Protein AF-A0A1I3F671-F1 (afdb_monomer)

Secondary structure (DSSP, 8-state):
--HHHHHHHHHHHHHHHHHHHHHHHHHHHHHHHHHHHHHHHTT----HHHHHHHH---HHHHHH-HHHHHHHHHHHHHHHHHHHHHHHHHHHHHHHHHHHHHHHHHHHHHHHHHHHHHHHHHHHHHHHHHHHT-

Structure (mmCIF, N/CA/C/O backbone):
data_AF-A0A1I3F671-F1
#
_entry.id   AF-A0A1I3F671-F1
#
loop_
_atom_site.group_PDB
_atom_site.id
_atom_site.type_symbol
_atom_site.label_atom_id
_atom_site.label_alt_id
_atom_site.label_comp_id
_atom_site.label_asym_id
_atom_site.label_entity_id
_atom_site.label_seq_id
_atom_site.pdbx_PDB_ins_code
_atom_site.Cartn_x
_atom_site.Cartn_y
_atom_site.Cartn_z
_atom_site.occupancy
_atom_site.B_iso_or_equiv
_atom_site.auth_seq_id
_atom_site.auth_comp_id
_atom_site.auth_asym_id
_atom_site.auth_atom_id
_atom_site.pdbx_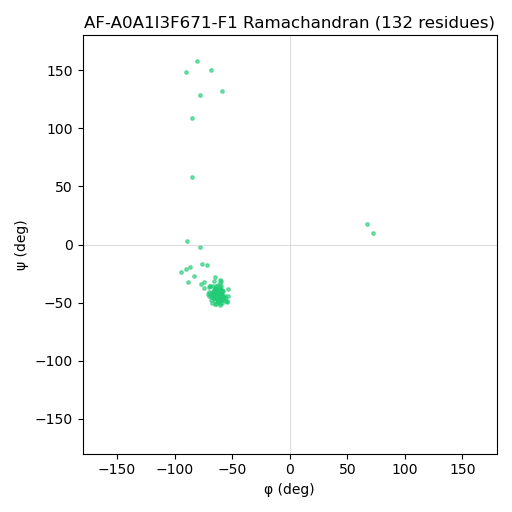PDB_model_num
ATOM 1 N N . MET A 1 1 ? -50.744 1.083 50.437 1.00 47.41 1 MET A N 1
ATOM 2 C CA . MET A 1 1 ? -50.099 1.978 49.446 1.00 47.41 1 MET A CA 1
ATOM 3 C C . MET A 1 1 ? -48.565 1.975 49.526 1.00 47.41 1 MET A C 1
ATOM 5 O O . MET A 1 1 ? -47.945 2.760 48.828 1.00 47.41 1 MET A O 1
ATOM 9 N N . GLU A 1 2 ? -47.919 1.079 50.285 1.00 47.66 2 GLU A N 1
ATOM 10 C CA . GLU A 1 2 ? -46.444 1.081 50.403 1.00 47.66 2 GLU A CA 1
ATOM 11 C C . GLU A 1 2 ? -45.717 0.217 49.358 1.00 47.66 2 GLU A C 1
ATOM 13 O O . GLU A 1 2 ? -44.561 0.468 49.029 1.00 47.66 2 GLU A O 1
ATOM 18 N N . SER A 1 3 ? -46.404 -0.750 48.748 1.00 52.53 3 SER A N 1
ATOM 19 C CA . SER A 1 3 ? -45.826 -1.676 47.764 1.00 52.53 3 SER A CA 1
ATOM 20 C C . SER A 1 3 ? -45.498 -1.041 46.402 1.00 52.53 3 SER A C 1
ATOM 22 O O . SER A 1 3 ? -44.690 -1.588 45.656 1.00 52.53 3 SER A O 1
ATOM 24 N N . SER A 1 4 ? -46.063 0.130 46.079 1.00 56.47 4 SER A N 1
ATOM 25 C CA . SER A 1 4 ? -45.826 0.821 44.799 1.00 56.47 4 SER A CA 1
ATOM 26 C C . SER A 1 4 ? -44.542 1.662 44.781 1.00 56.47 4 SER A C 1
ATOM 28 O O . SER A 1 4 ? -43.963 1.867 43.716 1.00 56.47 4 SER A O 1
ATOM 30 N N . LEU A 1 5 ? -44.082 2.151 45.937 1.00 56.69 5 LEU A N 1
ATOM 31 C CA . LEU A 1 5 ? -42.911 3.035 46.035 1.00 56.69 5 LEU A CA 1
ATOM 32 C C . LEU A 1 5 ? -41.591 2.261 45.899 1.00 56.69 5 LEU A C 1
ATOM 34 O O . LEU A 1 5 ? -40.639 2.753 45.291 1.00 56.69 5 LEU A O 1
ATOM 38 N N . GLY A 1 6 ? -41.554 1.020 46.398 1.00 60.03 6 GLY A N 1
ATOM 39 C CA . GLY A 1 6 ? -40.397 0.129 46.268 1.00 60.03 6 GLY A CA 1
ATOM 40 C C . GLY A 1 6 ? -40.106 -0.274 44.818 1.00 60.03 6 GLY A C 1
ATOM 41 O O . GLY A 1 6 ? -38.945 -0.300 44.414 1.00 60.03 6 GLY A O 1
ATOM 42 N N . GLY A 1 7 ? -41.149 -0.506 44.011 1.00 63.62 7 GLY A N 1
ATOM 43 C CA . GLY A 1 7 ? -41.015 -0.824 42.584 1.00 63.62 7 GLY A CA 1
ATOM 44 C C . GLY A 1 7 ? -40.425 0.332 41.771 1.00 63.62 7 GLY A C 1
ATOM 45 O O . GLY A 1 7 ? -39.446 0.140 41.052 1.00 63.62 7 GLY A O 1
ATOM 46 N N . SER A 1 8 ? -40.944 1.552 41.947 1.00 65.31 8 SER A N 1
ATOM 47 C CA . SER A 1 8 ? -40.448 2.742 41.235 1.00 65.31 8 SER A CA 1
ATOM 48 C C . SER A 1 8 ? -38.998 3.094 41.583 1.00 65.31 8 SER A C 1
ATOM 50 O O . SER A 1 8 ? -38.233 3.500 40.708 1.00 65.31 8 SER A O 1
ATOM 52 N N . LEU A 1 9 ? -38.579 2.898 42.840 1.00 68.75 9 LEU A N 1
ATOM 53 C CA . LEU A 1 9 ? -37.197 3.150 43.261 1.00 68.75 9 LEU A CA 1
ATOM 54 C C . LEU A 1 9 ? -36.209 2.139 42.654 1.00 68.75 9 LEU A C 1
ATOM 56 O O . LEU A 1 9 ? -35.075 2.501 42.331 1.00 68.75 9 LEU A O 1
ATOM 60 N N . LEU A 1 10 ? -36.625 0.879 42.490 1.00 71.50 10 LEU A N 1
ATOM 61 C CA . LEU A 1 10 ? -35.818 -0.144 41.823 1.00 71.50 10 LEU A CA 1
ATOM 62 C C . LEU A 1 10 ? -35.681 0.155 40.328 1.00 71.50 10 LEU A C 1
ATOM 64 O O . LEU A 1 10 ? -34.555 0.176 39.835 1.00 71.50 10 LEU A O 1
ATOM 68 N N . VAL A 1 11 ? -36.778 0.472 39.634 1.00 73.81 11 VAL A N 1
ATOM 69 C CA . VAL A 1 11 ? -36.757 0.846 38.206 1.00 73.81 11 VAL A CA 1
ATOM 70 C C . VAL A 1 11 ? -35.832 2.046 37.967 1.00 73.81 11 VAL A C 1
ATOM 72 O O . VAL A 1 11 ? -34.926 1.960 37.142 1.00 73.81 11 VAL A O 1
ATOM 75 N N . ALA A 1 12 ? -35.927 3.098 38.788 1.00 76.94 12 ALA A N 1
ATOM 76 C CA . ALA A 1 12 ? -35.042 4.263 38.686 1.00 76.94 12 ALA A CA 1
ATOM 77 C C . ALA A 1 12 ? -33.551 3.930 38.924 1.00 76.94 12 ALA A C 1
ATOM 79 O O . ALA A 1 12 ? -32.666 4.514 38.290 1.00 76.94 12 ALA A O 1
ATOM 80 N N . LYS A 1 13 ? -33.239 2.979 39.820 1.00 76.12 13 LYS A N 1
ATOM 81 C CA . LYS A 1 13 ? -31.862 2.488 40.022 1.00 76.12 13 LYS A CA 1
ATOM 82 C C . LYS A 1 13 ? -31.361 1.695 38.812 1.00 76.12 13 LYS A C 1
ATOM 84 O O . LYS A 1 13 ? -30.212 1.890 38.407 1.00 76.12 13 LYS A O 1
ATOM 89 N N . TYR A 1 14 ? -32.205 0.840 38.235 1.00 76.75 14 TYR A N 1
ATOM 90 C CA . TYR A 1 14 ? -31.884 0.065 37.034 1.00 76.75 14 TYR A CA 1
ATOM 91 C C . TYR A 1 14 ? -31.652 0.966 35.818 1.00 76.75 14 TYR A C 1
ATOM 93 O O . TYR A 1 14 ? -30.657 0.788 35.115 1.00 76.75 14 TYR A O 1
ATOM 101 N N . ASP A 1 15 ? -32.488 1.982 35.620 1.00 81.94 15 ASP A N 1
ATOM 102 C CA . ASP A 1 15 ? -32.341 2.940 34.522 1.00 81.94 15 ASP A CA 1
ATOM 103 C C . ASP A 1 15 ? -31.044 3.742 34.640 1.00 81.94 15 ASP A C 1
ATOM 105 O O . ASP A 1 15 ? -30.274 3.846 33.681 1.00 81.94 15 ASP A O 1
ATOM 109 N N . LYS A 1 16 ? -30.731 4.233 35.846 1.00 85.25 16 LYS A N 1
ATOM 110 C CA . LYS A 1 16 ? -29.486 4.968 36.107 1.00 85.25 16 LYS A CA 1
ATOM 111 C C . LYS A 1 16 ? -28.243 4.102 35.880 1.00 85.25 16 LYS A C 1
ATOM 113 O O . LYS A 1 16 ? -27.236 4.583 35.357 1.00 85.25 16 LYS A O 1
ATOM 118 N N . MET A 1 17 ? -28.303 2.826 36.257 1.00 87.62 17 MET A N 1
ATOM 119 C CA . MET A 1 17 ? -27.227 1.864 36.011 1.00 87.62 17 MET A CA 1
ATOM 120 C C . MET A 1 17 ? -27.058 1.572 34.514 1.00 87.62 17 MET A C 1
ATOM 122 O O . MET A 1 17 ? -25.933 1.591 34.010 1.00 87.62 17 MET A O 1
ATOM 126 N N . ASN A 1 18 ? -28.158 1.345 33.794 1.00 87.69 18 ASN A N 1
ATOM 127 C CA . ASN A 1 18 ? -28.139 1.094 32.355 1.00 87.69 18 ASN A CA 1
ATOM 128 C C . ASN A 1 18 ? -27.568 2.284 31.584 1.00 87.69 18 ASN A C 1
ATOM 130 O O . ASN A 1 18 ? -26.751 2.089 30.683 1.00 87.69 18 ASN A O 1
ATOM 134 N N . GLU A 1 19 ? -27.927 3.509 31.966 1.00 90.44 19 GLU A N 1
ATOM 135 C CA . GLU A 1 19 ? -27.385 4.704 31.325 1.00 90.44 19 GLU A CA 1
ATOM 136 C C . GLU A 1 19 ? -25.879 4.848 31.569 1.00 90.44 19 GLU A C 1
ATOM 138 O O . GLU A 1 19 ? -25.120 5.085 30.626 1.00 90.44 19 GLU A O 1
ATOM 143 N N . LYS A 1 20 ? -25.411 4.596 32.798 1.00 90.94 20 LYS A N 1
ATOM 144 C CA . LYS A 1 20 ? -23.971 4.585 33.098 1.00 90.94 20 LYS A CA 1
ATOM 145 C C . LYS A 1 20 ? -23.227 3.534 32.261 1.00 90.94 20 LYS A C 1
ATOM 147 O O . LYS A 1 20 ? -22.168 3.831 31.711 1.00 90.94 20 LYS A O 1
ATOM 152 N N . ASN A 1 21 ? -23.794 2.337 32.108 1.00 90.50 21 ASN A N 1
ATOM 153 C CA . ASN A 1 21 ? -23.206 1.272 31.289 1.00 90.50 21 ASN A CA 1
ATOM 154 C C . ASN A 1 21 ? -23.167 1.634 29.797 1.00 90.50 21 ASN A C 1
ATOM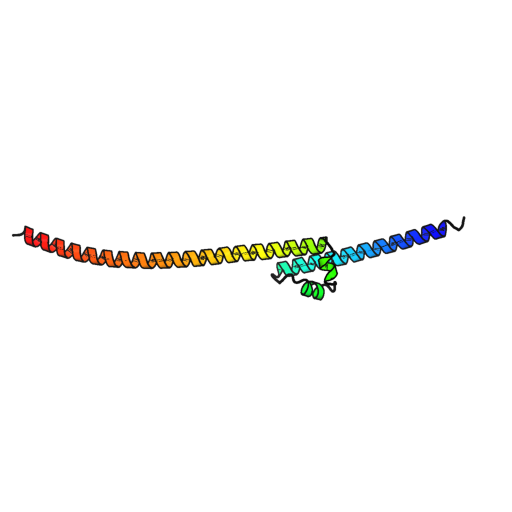 156 O O . ASN A 1 21 ? -22.166 1.369 29.130 1.00 90.50 21 ASN A O 1
ATOM 160 N N . ARG A 1 22 ? -24.217 2.277 29.271 1.00 91.00 22 ARG A N 1
ATOM 161 C CA . ARG A 1 22 ? -24.244 2.775 27.886 1.00 91.00 22 ARG A CA 1
ATOM 162 C C . ARG A 1 22 ? -23.184 3.846 27.657 1.00 91.00 22 ARG A C 1
ATOM 164 O O . ARG A 1 22 ? -22.477 3.782 26.655 1.00 91.00 22 ARG A O 1
ATOM 171 N N . GLN A 1 23 ? -23.036 4.794 28.583 1.00 93.56 23 GLN A N 1
ATOM 172 C CA . GLN A 1 23 ? -22.000 5.829 28.503 1.00 93.56 23 GLN A CA 1
ATOM 173 C C . GLN A 1 23 ? -20.591 5.234 28.517 1.00 93.56 23 GLN A C 1
ATOM 175 O O . GLN A 1 23 ? -19.777 5.581 27.665 1.00 93.56 23 GLN A O 1
ATOM 180 N N . GLU A 1 24 ? -20.316 4.300 29.426 1.00 92.25 24 GLU A N 1
ATOM 181 C CA . GLU A 1 24 ? -19.026 3.605 29.468 1.00 92.25 24 GLU A CA 1
ATOM 182 C C . GLU A 1 24 ? -18.767 2.791 28.195 1.00 92.25 24 GLU A C 1
ATOM 184 O O . GLU A 1 24 ? -17.659 2.808 27.662 1.00 92.25 24 GLU A O 1
ATOM 189 N N . SER A 1 25 ? -19.788 2.125 27.651 1.00 92.25 25 SER A N 1
ATOM 190 C CA . SER A 1 25 ? -19.659 1.421 26.374 1.00 92.25 25 SER A CA 1
ATOM 191 C C . SER A 1 25 ? -19.314 2.375 25.228 1.00 92.25 25 SER A C 1
ATOM 193 O O . SER A 1 25 ? -18.407 2.070 24.456 1.00 92.25 25 SER A O 1
ATOM 195 N N . ARG A 1 26 ? -19.980 3.535 25.135 1.00 95.12 26 ARG A N 1
ATOM 196 C CA . ARG A 1 26 ? -19.693 4.563 24.116 1.00 95.12 26 ARG A CA 1
ATOM 197 C C . ARG A 1 26 ? -18.255 5.073 24.209 1.00 95.12 26 ARG A C 1
ATOM 199 O O . ARG A 1 26 ? -17.542 5.035 23.215 1.00 95.12 26 ARG A O 1
ATOM 206 N N . ARG A 1 27 ? -17.781 5.406 25.413 1.00 96.00 27 ARG A N 1
ATOM 207 C CA . ARG A 1 27 ? -16.388 5.840 25.640 1.00 96.00 27 ARG A CA 1
ATOM 208 C C . ARG A 1 27 ? -15.361 4.797 25.199 1.00 96.00 27 ARG A C 1
ATOM 210 O O . ARG A 1 27 ? -14.326 5.143 24.636 1.00 96.00 27 ARG A O 1
ATOM 217 N N . LYS A 1 28 ? -15.630 3.509 25.445 1.00 96.81 28 LYS A N 1
ATOM 218 C CA . LYS A 1 28 ? -14.742 2.420 25.000 1.00 96.81 28 LYS A CA 1
ATOM 219 C C . LYS A 1 28 ? -14.699 2.304 23.476 1.00 96.81 28 LYS A C 1
ATOM 221 O O . LYS A 1 28 ? -13.624 2.077 22.929 1.00 96.81 28 LYS A O 1
ATOM 226 N N . ILE A 1 29 ? -15.844 2.459 22.809 1.00 96.88 29 ILE A N 1
ATOM 227 C CA . ILE A 1 29 ? -15.931 2.454 21.343 1.00 96.88 29 ILE A CA 1
ATOM 228 C C . ILE A 1 29 ? -15.152 3.638 20.770 1.00 96.88 29 ILE A C 1
ATOM 230 O O . ILE A 1 29 ? -14.269 3.426 19.945 1.00 96.88 29 ILE A O 1
ATOM 234 N N . GLU A 1 30 ? -15.411 4.853 21.257 1.00 96.81 30 GLU A N 1
ATOM 235 C CA . GLU A 1 30 ? -14.728 6.076 20.814 1.00 96.81 30 GLU A CA 1
ATOM 236 C C . GLU A 1 30 ? -13.210 5.941 20.931 1.00 96.81 30 GLU A C 1
ATOM 238 O O . GLU A 1 30 ? -12.494 6.142 19.951 1.00 96.81 30 GLU A O 1
ATOM 243 N N . ARG A 1 31 ? -12.721 5.482 22.088 1.00 97.19 31 ARG A N 1
ATOM 244 C CA . ARG A 1 31 ? -11.289 5.255 22.319 1.00 97.19 31 ARG A CA 1
ATOM 245 C C . ARG A 1 31 ? -10.686 4.237 21.350 1.00 97.19 31 ARG A C 1
ATOM 247 O O . ARG A 1 31 ? -9.568 4.421 20.876 1.00 97.19 31 ARG A O 1
ATOM 254 N N . ALA A 1 32 ? -11.398 3.142 21.080 1.00 97.31 32 ALA A N 1
ATOM 255 C CA . ALA A 1 32 ? -10.937 2.125 20.140 1.00 97.31 32 ALA A CA 1
ATOM 256 C C . ALA A 1 32 ? -10.875 2.673 18.708 1.00 97.31 32 ALA A C 1
ATOM 258 O O . ALA A 1 32 ? -9.876 2.477 18.020 1.00 97.31 32 ALA A O 1
ATOM 259 N N . VAL A 1 33 ? -11.922 3.380 18.278 1.00 97.12 33 VAL A N 1
ATOM 260 C CA . VAL A 1 33 ? -12.022 3.993 16.946 1.00 97.12 33 VAL A CA 1
ATOM 261 C C . VAL A 1 33 ? -10.943 5.055 16.741 1.00 97.12 33 VAL A C 1
ATOM 263 O O . VAL A 1 33 ? -10.325 5.096 15.677 1.00 97.12 33 VAL A O 1
ATOM 266 N N . GLU A 1 34 ? -10.689 5.887 17.749 1.00 96.62 34 GLU A N 1
ATOM 267 C CA . GLU A 1 34 ? -9.642 6.906 17.708 1.00 96.62 34 GLU A CA 1
ATOM 268 C C . GLU A 1 34 ? -8.258 6.274 17.536 1.00 96.62 34 GLU A C 1
ATOM 270 O O . GLU A 1 34 ? -7.519 6.659 16.629 1.00 96.62 34 GLU A O 1
ATOM 275 N N . GLU A 1 35 ? -7.928 5.248 18.327 1.00 97.00 35 GLU A N 1
ATOM 276 C CA . GLU A 1 35 ? -6.625 4.585 18.217 1.00 97.00 35 GLU A CA 1
ATOM 277 C C . GLU A 1 35 ? -6.463 3.845 16.879 1.00 97.00 35 GLU A C 1
ATOM 279 O O . GLU A 1 35 ? -5.376 3.866 16.304 1.00 97.00 35 GLU A O 1
ATOM 284 N N . ILE A 1 36 ? -7.531 3.248 16.333 1.00 96.50 36 ILE A N 1
ATOM 285 C CA . ILE A 1 36 ? -7.506 2.638 14.992 1.00 96.50 36 ILE A CA 1
ATOM 286 C C . ILE A 1 36 ? -7.177 3.689 13.929 1.00 96.50 36 ILE A C 1
ATOM 288 O O . ILE A 1 36 ? -6.276 3.485 13.115 1.00 96.50 36 ILE A O 1
ATOM 292 N N . ARG A 1 37 ? -7.879 4.827 13.938 1.00 95.19 37 ARG A N 1
ATOM 293 C CA . ARG A 1 37 ? -7.652 5.907 12.965 1.00 95.19 37 ARG A CA 1
ATOM 294 C C . ARG A 1 37 ? -6.257 6.502 13.107 1.00 95.19 37 ARG A C 1
ATOM 296 O O . ARG A 1 37 ? -5.594 6.741 12.102 1.00 95.19 37 ARG A O 1
ATOM 303 N N . LYS A 1 38 ? -5.790 6.684 14.342 1.00 95.19 38 LYS A N 1
ATOM 304 C CA . LYS A 1 38 ? -4.437 7.156 14.631 1.00 95.19 38 LYS A CA 1
ATOM 305 C C . LYS A 1 38 ? -3.386 6.194 14.081 1.00 95.19 38 LYS A C 1
ATOM 307 O O . LYS A 1 38 ? -2.526 6.616 13.314 1.00 95.19 38 LYS A O 1
ATOM 312 N N . ALA A 1 39 ? -3.491 4.905 14.399 1.00 93.50 39 ALA A N 1
ATOM 313 C CA . ALA A 1 39 ? -2.572 3.889 13.894 1.00 93.50 39 ALA A CA 1
ATOM 314 C C . ALA A 1 39 ? -2.580 3.812 12.355 1.00 93.50 39 ALA A C 1
ATOM 316 O O . ALA A 1 39 ? -1.511 3.709 11.757 1.00 93.50 39 ALA A O 1
ATOM 317 N N . SER A 1 40 ? -3.755 3.950 11.729 1.00 92.69 40 SER A N 1
ATOM 318 C CA . SER A 1 40 ? -3.909 4.039 10.269 1.00 92.69 40 SER A CA 1
ATOM 319 C C . SER A 1 40 ? -3.174 5.258 9.693 1.00 92.69 40 SER A C 1
ATOM 321 O O . SER A 1 40 ? -2.359 5.116 8.784 1.00 92.69 40 SER A O 1
ATOM 323 N N . SER A 1 41 ? -3.367 6.447 10.280 1.00 89.81 41 SER A N 1
ATOM 324 C CA . SER A 1 41 ? -2.703 7.685 9.836 1.00 89.81 41 SER A CA 1
ATOM 325 C C . SER A 1 41 ? -1.183 7.677 10.027 1.00 89.81 41 SER A C 1
ATOM 327 O O . SER A 1 41 ? -0.456 8.254 9.225 1.00 89.81 41 SER A O 1
ATOM 329 N N . GLU A 1 42 ? -0.694 6.983 11.057 1.00 89.88 42 GLU A N 1
ATOM 330 C CA . GLU A 1 42 ? 0.736 6.779 11.312 1.00 89.88 42 GLU A CA 1
ATOM 331 C C . GLU A 1 42 ? 1.351 5.698 10.399 1.00 89.88 42 GLU A C 1
ATOM 333 O O . GLU A 1 42 ? 2.545 5.419 10.507 1.00 89.88 42 GLU A O 1
ATOM 338 N N . GLY A 1 43 ? 0.555 5.055 9.535 1.00 81.00 43 GLY A N 1
ATOM 339 C CA . GLY A 1 43 ? 1.002 3.971 8.654 1.00 81.00 43 GLY A CA 1
ATOM 340 C C . GLY A 1 43 ? 1.403 2.695 9.400 1.00 81.00 43 GLY A C 1
ATOM 341 O O . GLY A 1 43 ? 2.109 1.847 8.852 1.00 81.00 43 GLY A O 1
ATOM 342 N N . LYS A 1 44 ? 0.990 2.551 10.663 1.00 84.00 44 LYS A N 1
ATOM 343 C CA . LYS A 1 44 ? 1.316 1.388 11.493 1.00 84.00 44 LYS A CA 1
ATOM 344 C C . LYS A 1 44 ? 0.399 0.214 11.170 1.00 84.00 44 LYS A C 1
ATOM 346 O O . LYS A 1 44 ? -0.716 0.367 10.676 1.00 84.00 44 LYS A O 1
ATOM 351 N N . SER A 1 45 ? 0.873 -0.986 11.500 1.00 78.50 45 SER A N 1
ATOM 352 C CA . SER A 1 45 ? 0.050 -2.192 11.443 1.00 78.50 45 SER A CA 1
ATOM 353 C C . SER A 1 45 ? -1.176 -2.032 12.349 1.00 78.50 45 SER A C 1
ATOM 355 O O . SER A 1 45 ? -1.064 -1.667 13.518 1.00 78.50 45 SER A O 1
ATOM 357 N N . LEU A 1 46 ? -2.359 -2.349 11.824 1.00 89.50 46 LEU A N 1
ATOM 358 C CA . LEU A 1 46 ? -3.601 -2.380 12.595 1.00 89.50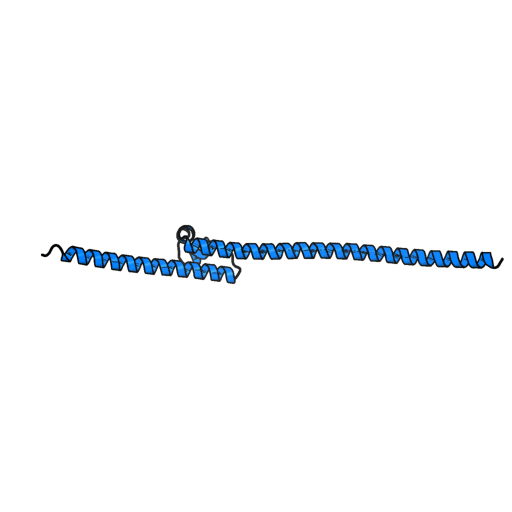 46 LEU A CA 1
ATOM 359 C C . LEU A 1 46 ? -3.764 -3.737 13.297 1.00 89.50 46 LEU A C 1
ATOM 361 O O . LEU A 1 46 ? -4.730 -4.468 13.058 1.00 89.50 46 LEU A O 1
ATOM 365 N N . SER A 1 47 ? -2.795 -4.120 14.131 1.00 93.19 47 SER A N 1
ATOM 366 C CA . SER A 1 47 ? -2.849 -5.358 14.916 1.00 93.19 47 SER A CA 1
ATOM 367 C C . SER A 1 47 ? -3.756 -5.196 16.132 1.00 93.19 47 SER A C 1
ATOM 369 O O . SER A 1 47 ? -3.567 -4.304 16.957 1.00 93.19 47 SER A O 1
ATOM 371 N N . VAL A 1 48 ? -4.701 -6.123 16.313 1.00 94.88 48 VAL A N 1
ATOM 372 C CA . VAL A 1 48 ? -5.599 -6.122 17.482 1.00 94.88 48 VAL A CA 1
ATO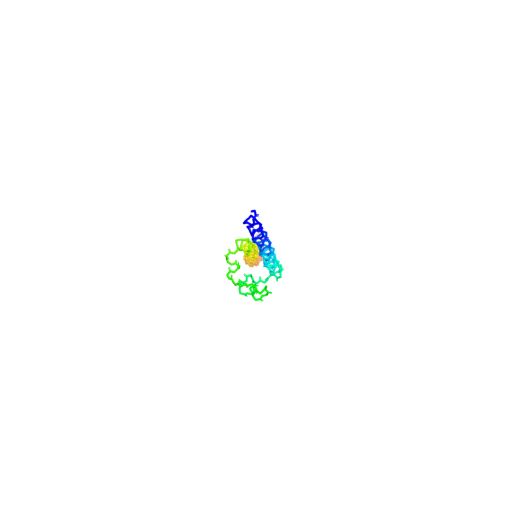M 373 C C . VAL A 1 48 ? -4.820 -6.244 18.795 1.00 94.88 48 VAL A C 1
ATOM 375 O O . VAL A 1 48 ? -5.246 -5.700 19.809 1.00 94.88 48 VAL A O 1
ATOM 378 N N . SER A 1 49 ? -3.666 -6.919 18.798 1.00 94.44 49 SER A N 1
ATOM 379 C CA . SER A 1 49 ? -2.824 -7.007 19.998 1.00 94.44 49 SER A CA 1
ATOM 380 C C . SER A 1 49 ? -2.240 -5.646 20.387 1.00 94.44 49 SER A C 1
ATOM 382 O O . SER A 1 49 ? -2.281 -5.293 21.562 1.00 94.44 49 SER A O 1
ATOM 384 N N . GLU A 1 50 ? -1.760 -4.870 19.414 1.00 94.12 50 GLU A N 1
ATOM 385 C CA . GLU A 1 50 ? -1.191 -3.535 19.648 1.00 94.12 50 GLU A CA 1
ATOM 386 C C . GLU A 1 50 ? -2.281 -2.536 20.051 1.00 94.12 50 GLU A C 1
ATOM 388 O O . GLU A 1 50 ? -2.130 -1.804 21.029 1.00 94.12 50 GLU A O 1
ATOM 393 N N . LEU A 1 51 ? -3.423 -2.559 19.357 1.00 95.50 51 LEU A N 1
ATOM 394 C CA . LEU A 1 51 ? -4.584 -1.728 19.687 1.00 95.50 51 LEU A CA 1
ATOM 395 C C . LEU A 1 51 ? -5.106 -2.032 21.099 1.00 95.50 51 LEU A C 1
ATOM 397 O O . LEU A 1 51 ? -5.411 -1.119 21.866 1.00 95.50 51 LEU A O 1
ATOM 401 N N . SER A 1 52 ? -5.158 -3.312 21.474 1.00 96.00 52 SER A N 1
ATOM 402 C CA . SER A 1 52 ? -5.534 -3.757 22.820 1.00 96.00 52 SER A CA 1
ATOM 403 C C . SER A 1 52 ? -4.573 -3.225 23.882 1.00 96.00 52 SER A C 1
ATOM 405 O O . SER A 1 52 ? -5.022 -2.659 24.879 1.00 96.00 52 SER A O 1
ATOM 407 N N . GLN A 1 53 ? -3.263 -3.325 23.643 1.00 95.00 53 GLN A N 1
ATOM 408 C CA . GLN A 1 53 ? -2.245 -2.823 24.566 1.00 95.00 53 GLN A CA 1
ATOM 409 C C . GLN A 1 53 ? -2.336 -1.303 24.761 1.00 95.00 53 GLN A C 1
ATOM 411 O O . GLN A 1 53 ? -2.249 -0.829 25.891 1.00 95.00 53 GLN A O 1
ATOM 416 N N . LYS A 1 54 ? -2.547 -0.538 23.684 1.00 93.94 54 LYS A N 1
ATOM 417 C CA . LYS A 1 54 ? -2.604 0.930 23.747 1.00 93.94 54 LYS A CA 1
ATOM 418 C C . LYS A 1 54 ? -3.897 1.473 24.355 1.00 93.94 54 LYS A C 1
ATOM 420 O O . LYS A 1 54 ? -3.874 2.467 25.074 1.00 93.94 54 LYS A O 1
ATOM 425 N N . THR A 1 55 ? -5.029 0.837 24.067 1.00 93.94 55 THR A N 1
ATOM 426 C CA . THR A 1 55 ? -6.346 1.300 24.544 1.00 93.94 55 THR A CA 1
ATOM 427 C C . THR A 1 55 ? -6.701 0.774 25.936 1.00 93.94 55 THR A C 1
ATOM 429 O O . THR A 1 55 ? -7.587 1.329 26.596 1.00 93.94 55 THR A O 1
ATOM 432 N N . GLY A 1 56 ? -6.039 -0.303 26.377 1.00 95.81 56 GLY A N 1
ATOM 433 C CA . GLY A 1 56 ? -6.386 -1.058 27.583 1.00 95.81 56 GLY A CA 1
ATOM 434 C C . GLY A 1 56 ? -7.657 -1.903 27.434 1.00 95.81 56 GLY A C 1
ATOM 435 O O . GLY A 1 56 ? -8.177 -2.421 28.421 1.00 95.81 56 GLY A O 1
ATOM 436 N N . LEU A 1 57 ? -8.194 -2.029 26.217 1.00 96.31 57 LEU A N 1
ATOM 437 C CA . LEU A 1 57 ? -9.385 -2.823 25.923 1.00 96.31 57 LEU A CA 1
ATOM 438 C C . LEU A 1 57 ? -8.983 -4.253 25.575 1.00 96.31 57 LEU A C 1
ATOM 440 O O . LEU A 1 57 ? -7.923 -4.491 25.001 1.00 96.31 57 LEU A O 1
ATOM 444 N N . SER A 1 58 ? -9.831 -5.229 25.894 1.00 96.69 58 SER A N 1
ATOM 445 C CA . SER A 1 58 ? -9.535 -6.627 25.575 1.00 96.69 58 SER A CA 1
ATOM 446 C C . SER A 1 58 ? -9.564 -6.870 24.065 1.00 96.69 58 SER A C 1
ATOM 448 O O . SER A 1 58 ? -10.354 -6.267 23.343 1.00 96.69 58 SER A O 1
ATOM 450 N N . LYS A 1 59 ? -8.770 -7.827 23.571 1.00 96.62 59 LYS A N 1
ATOM 451 C CA . LYS A 1 59 ? -8.824 -8.249 22.156 1.00 96.62 59 LYS A CA 1
ATOM 452 C C . LYS A 1 59 ? -10.241 -8.647 21.728 1.00 96.62 59 LYS A C 1
ATOM 454 O O . LYS A 1 59 ? -10.680 -8.315 20.636 1.00 96.62 59 LYS A O 1
ATOM 459 N N . GLY A 1 60 ? -10.979 -9.310 22.624 1.00 96.75 60 GLY A N 1
ATOM 460 C CA . GLY A 1 60 ? -12.372 -9.689 22.393 1.00 96.75 60 GLY A CA 1
ATOM 461 C C . GLY A 1 60 ? -13.296 -8.496 22.138 1.00 96.75 60 GLY A C 1
ATOM 462 O O . GLY A 1 60 ? -14.238 -8.639 21.368 1.00 96.75 60 GLY A O 1
ATOM 463 N N . PHE A 1 61 ? -13.018 -7.325 22.720 1.00 96.44 61 PHE A N 1
ATOM 464 C CA . PHE A 1 61 ? -13.785 -6.106 22.456 1.00 96.44 61 PHE A CA 1
ATOM 465 C C . PHE A 1 61 ? -13.684 -5.680 20.986 1.00 96.44 61 PHE A C 1
ATOM 467 O O . PHE A 1 61 ? -14.708 -5.424 20.361 1.00 96.44 61 PHE A O 1
ATOM 474 N N . PHE A 1 62 ? -12.477 -5.704 20.412 1.00 96.50 62 PHE A N 1
ATOM 475 C CA . PHE A 1 62 ? -12.242 -5.363 19.004 1.00 96.50 62 PHE A CA 1
ATOM 476 C C . PHE A 1 62 ? -12.896 -6.340 18.022 1.00 96.50 62 PHE A C 1
ATOM 478 O O . PHE A 1 62 ? -13.233 -5.945 16.913 1.00 96.50 62 PHE A O 1
ATOM 485 N N . TYR A 1 63 ? -13.086 -7.603 18.416 1.00 95.31 63 TYR A N 1
ATOM 486 C CA . TYR A 1 63 ? -13.737 -8.603 17.564 1.00 95.31 63 TYR A CA 1
ATOM 487 C C . TYR A 1 63 ? -15.259 -8.649 17.713 1.00 95.31 63 TYR A C 1
ATOM 489 O O . TYR A 1 63 ? -15.943 -8.997 16.756 1.00 95.31 63 TYR A O 1
ATOM 497 N N . LYS A 1 64 ? -15.790 -8.366 18.909 1.00 95.50 64 LYS A N 1
ATOM 498 C CA . LYS A 1 64 ? -17.222 -8.524 19.217 1.00 95.50 64 LYS A CA 1
ATOM 499 C C . LYS A 1 64 ? -18.033 -7.246 19.042 1.00 95.50 64 LYS A C 1
ATOM 501 O O . LYS A 1 64 ? -19.248 -7.323 18.901 1.00 95.50 64 LYS A O 1
ATOM 506 N N . ASN A 1 65 ? -17.399 -6.080 19.124 1.00 96.38 65 ASN A N 1
ATOM 507 C CA . ASN A 1 65 ? -18.085 -4.825 18.871 1.00 96.38 65 ASN A CA 1
ATOM 508 C C . ASN A 1 65 ? -18.080 -4.541 17.361 1.00 96.38 65 ASN A C 1
ATOM 510 O O . ASN A 1 65 ? -17.034 -4.229 16.797 1.00 96.38 65 ASN A O 1
ATOM 514 N N . GLU A 1 66 ? -19.245 -4.658 16.720 1.00 95.81 66 GLU A N 1
ATOM 515 C CA . GLU A 1 66 ? -19.391 -4.513 15.263 1.00 95.81 66 GLU A CA 1
ATOM 516 C C . GLU A 1 66 ? -18.968 -3.135 14.740 1.00 95.81 66 GLU A C 1
ATOM 518 O O . GLU A 1 66 ? -18.407 -3.036 13.652 1.00 95.81 66 GLU A O 1
ATOM 523 N N . GLU A 1 67 ? -19.169 -2.067 15.516 1.00 96.50 67 GLU A N 1
ATOM 524 C CA . GLU A 1 67 ? -18.750 -0.721 15.118 1.00 96.50 67 GLU A CA 1
ATOM 525 C C . GLU A 1 67 ? -17.221 -0.614 15.063 1.00 96.50 67 GLU A C 1
ATOM 527 O O . GLU A 1 67 ? -16.654 -0.222 14.040 1.00 96.50 67 GLU A O 1
ATOM 532 N N . VAL A 1 68 ? -16.542 -1.041 16.131 1.00 97.12 68 VAL A N 1
ATOM 533 C CA . VAL A 1 68 ? -15.073 -1.056 16.202 1.00 97.12 68 VAL A CA 1
ATOM 534 C C . VAL A 1 68 ? -14.484 -1.962 15.122 1.00 97.12 68 VAL A C 1
ATOM 536 O O . VAL A 1 68 ? -13.534 -1.570 14.444 1.00 97.12 68 VAL A O 1
ATOM 539 N N . LYS A 1 69 ? -15.064 -3.150 14.931 1.00 96.62 69 LYS A N 1
ATOM 540 C CA . LYS A 1 69 ? -14.640 -4.109 13.908 1.00 96.62 69 LYS A CA 1
ATOM 541 C C . LYS A 1 69 ? -14.806 -3.540 12.499 1.00 96.62 69 LYS A C 1
ATOM 543 O O . LYS A 1 69 ? -13.864 -3.582 11.717 1.00 96.62 69 LYS A O 1
ATOM 548 N N . SER A 1 70 ? -15.955 -2.932 12.196 1.00 97.38 70 SER A N 1
ATOM 549 C CA . SER A 1 70 ? -16.207 -2.309 10.891 1.00 97.38 70 SER A CA 1
ATOM 550 C C . SER A 1 70 ? -15.205 -1.196 10.585 1.00 97.38 70 SER A C 1
ATOM 552 O O . SER A 1 70 ? -14.714 -1.099 9.461 1.00 97.38 70 SER A O 1
ATOM 554 N N . VAL A 1 71 ? -14.874 -0.360 11.575 1.00 97.00 71 VAL A N 1
ATOM 555 C CA . VAL A 1 71 ? -13.854 0.683 11.405 1.00 97.00 71 VAL A CA 1
ATOM 556 C C . VAL A 1 71 ? -12.474 0.064 11.181 1.00 97.00 71 VAL A C 1
ATOM 558 O O . VAL A 1 71 ? -11.768 0.487 10.270 1.00 97.00 71 VAL A O 1
ATOM 561 N N . LEU A 1 72 ? -12.102 -0.950 11.965 1.00 95.88 72 LEU A N 1
ATOM 562 C CA . LEU A 1 72 ? -10.826 -1.650 11.820 1.00 95.88 72 LEU A CA 1
ATOM 563 C C . LEU A 1 72 ? -10.654 -2.250 10.420 1.00 95.88 72 LEU A C 1
ATOM 565 O O . LEU A 1 72 ? -9.609 -2.057 9.800 1.00 95.88 72 LEU A O 1
ATOM 569 N N . ASP A 1 73 ? -11.675 -2.943 9.921 1.00 94.88 73 ASP A N 1
ATOM 570 C CA . ASP A 1 73 ? -11.637 -3.600 8.615 1.00 94.88 73 ASP A CA 1
ATOM 571 C C . ASP A 1 73 ? -11.561 -2.573 7.475 1.00 94.88 73 ASP A C 1
ATOM 573 O O . ASP A 1 73 ? -10.736 -2.719 6.575 1.00 94.88 73 ASP A O 1
ATOM 577 N N . LYS A 1 74 ? -12.326 -1.474 7.560 1.00 95.38 74 LYS A N 1
ATOM 578 C CA . LYS A 1 74 ? -12.259 -0.370 6.585 1.00 95.38 74 LYS A CA 1
ATOM 579 C C . LYS A 1 74 ? -10.876 0.271 6.521 1.00 95.38 74 LYS A C 1
ATOM 581 O O . LYS A 1 74 ? -10.380 0.559 5.436 1.00 95.38 74 LYS A O 1
ATOM 586 N N . GLU A 1 75 ? -10.259 0.534 7.670 1.00 94.75 75 GLU A N 1
ATOM 587 C CA . GLU A 1 75 ? -8.927 1.143 7.703 1.00 94.75 75 GLU A CA 1
ATOM 588 C C . GLU A 1 75 ? -7.847 0.172 7.197 1.00 94.75 75 GLU A C 1
ATOM 590 O O . GLU A 1 75 ? -6.945 0.589 6.472 1.00 94.75 75 GLU A O 1
ATOM 595 N N . ARG A 1 76 ? -7.974 -1.133 7.475 1.00 92.75 76 ARG A N 1
ATOM 596 C CA . ARG A 1 76 ? -7.097 -2.163 6.890 1.00 92.75 76 ARG A CA 1
ATOM 597 C C . ARG A 1 76 ? -7.212 -2.219 5.373 1.00 92.75 76 ARG A C 1
ATOM 599 O O . ARG A 1 76 ? -6.192 -2.200 4.689 1.00 92.75 76 ARG A O 1
ATOM 606 N N . GLU A 1 77 ? -8.436 -2.229 4.853 1.00 91.31 77 GLU A N 1
ATOM 607 C CA . GLU A 1 77 ? -8.679 -2.271 3.413 1.00 91.31 77 GLU A CA 1
ATOM 608 C C . GLU A 1 77 ? -8.058 -1.061 2.701 1.00 91.31 77 GLU A C 1
ATOM 610 O O . GLU A 1 77 ? -7.383 -1.224 1.685 1.00 91.31 77 GLU A O 1
ATOM 615 N N . LYS A 1 78 ? -8.196 0.147 3.265 1.00 89.56 78 LYS A N 1
ATOM 616 C CA . LYS A 1 78 ? -7.551 1.357 2.726 1.00 89.56 78 LYS A CA 1
ATOM 617 C C . LYS A 1 78 ? -6.031 1.220 2.643 1.00 89.56 78 LYS A C 1
ATOM 619 O O . LYS A 1 78 ? -5.438 1.580 1.625 1.00 89.56 78 LYS A O 1
ATOM 624 N N . ILE A 1 79 ? -5.400 0.704 3.698 1.00 87.69 79 ILE A N 1
ATOM 625 C CA . ILE A 1 79 ? -3.947 0.491 3.733 1.00 87.69 79 ILE A CA 1
ATOM 626 C C . ILE A 1 79 ? -3.532 -0.506 2.644 1.00 87.69 79 ILE A C 1
ATOM 628 O O . ILE A 1 79 ? -2.569 -0.262 1.913 1.00 87.69 79 ILE A O 1
ATOM 632 N N . ASP A 1 80 ? -4.259 -1.612 2.503 1.00 87.56 80 ASP A N 1
ATOM 633 C CA . ASP A 1 80 ? -3.921 -2.658 1.538 1.00 87.56 80 ASP A CA 1
ATOM 634 C C . ASP A 1 80 ? -4.155 -2.213 0.086 1.00 87.56 80 ASP A C 1
ATOM 636 O O . ASP A 1 80 ? -3.328 -2.500 -0.786 1.00 87.56 80 ASP A O 1
ATOM 640 N N . GLN A 1 81 ? -5.198 -1.420 -0.177 1.00 85.56 81 GLN A N 1
ATOM 641 C CA . GLN A 1 81 ? -5.390 -0.759 -1.471 1.00 85.56 81 GLN A CA 1
ATOM 642 C C . GLN A 1 81 ? -4.223 0.187 -1.796 1.00 85.56 81 GLN A C 1
ATOM 644 O O . GLN A 1 81 ? -3.700 0.153 -2.913 1.00 85.56 81 GLN A O 1
ATOM 649 N N . GLY A 1 82 ? -3.765 0.981 -0.821 1.00 84.75 82 GLY A N 1
ATOM 650 C CA . GLY A 1 82 ? -2.598 1.856 -0.975 1.00 84.75 82 GLY A CA 1
ATOM 651 C C . GLY A 1 82 ? -1.327 1.085 -1.345 1.00 84.75 82 GLY A C 1
ATOM 652 O O . GLY A 1 82 ? -0.645 1.440 -2.311 1.00 84.75 82 GLY A O 1
ATOM 653 N N . LYS A 1 83 ? -1.053 -0.028 -0.652 1.00 85.00 83 LYS A N 1
ATOM 654 C CA . LYS A 1 83 ? 0.078 -0.921 -0.968 1.00 85.00 83 LYS A CA 1
ATOM 655 C C . LYS A 1 83 ? -0.031 -1.511 -2.371 1.00 85.00 83 LYS A C 1
ATOM 657 O O . LYS A 1 83 ? 0.953 -1.537 -3.104 1.00 85.00 83 LYS A O 1
ATOM 662 N N . LEU A 1 84 ? -1.219 -1.964 -2.775 1.00 85.88 84 LEU A N 1
ATOM 663 C CA . LEU A 1 84 ? -1.426 -2.534 -4.107 1.00 85.88 84 LEU A CA 1
ATOM 664 C C . LEU A 1 84 ? -1.159 -1.503 -5.213 1.00 85.88 84 LEU A C 1
ATOM 666 O O . LEU A 1 84 ? -0.565 -1.838 -6.238 1.00 85.88 84 LEU A O 1
ATOM 670 N N . VAL A 1 85 ? -1.584 -0.253 -5.014 1.00 86.12 85 VAL A N 1
ATOM 671 C CA . VAL A 1 85 ? -1.297 0.847 -5.946 1.00 86.12 85 VAL A CA 1
ATOM 672 C C . VAL A 1 85 ? 0.208 1.092 -6.053 1.00 86.12 85 VAL A C 1
ATOM 674 O O . VAL A 1 85 ? 0.713 1.244 -7.167 1.00 86.12 85 VAL A O 1
ATOM 677 N N . GLN A 1 86 ? 0.930 1.076 -4.931 1.00 86.25 86 GLN A N 1
ATOM 678 C CA . GLN A 1 86 ? 2.386 1.215 -4.926 1.00 86.25 86 GLN A CA 1
ATOM 679 C C . GLN A 1 86 ? 3.069 0.066 -5.683 1.00 86.25 86 GLN A C 1
ATOM 681 O O . GLN A 1 86 ? 3.855 0.323 -6.590 1.00 86.25 86 GLN A O 1
ATOM 686 N N . ILE A 1 87 ? 2.700 -1.187 -5.402 1.00 86.31 87 ILE A N 1
ATOM 687 C CA . ILE A 1 87 ? 3.248 -2.367 -6.094 1.00 86.31 87 ILE A CA 1
ATOM 688 C C . ILE A 1 87 ? 3.004 -2.273 -7.605 1.00 86.31 87 ILE A C 1
ATOM 690 O O . ILE A 1 87 ? 3.910 -2.509 -8.403 1.00 86.31 87 ILE A O 1
ATOM 694 N N . LYS A 1 88 ? 1.792 -1.888 -8.026 1.00 86.12 88 LYS A N 1
ATOM 695 C CA . LYS A 1 88 ? 1.469 -1.704 -9.451 1.00 86.12 88 LYS A CA 1
ATOM 696 C C . LYS A 1 88 ? 2.342 -0.635 -10.109 1.00 86.12 88 LYS A C 1
ATOM 698 O O . LYS A 1 88 ? 2.730 -0.808 -11.265 1.00 86.12 88 LYS A O 1
ATOM 703 N N . ARG A 1 89 ? 2.642 0.454 -9.394 1.00 88.94 89 ARG A N 1
ATOM 704 C CA . ARG A 1 89 ? 3.543 1.508 -9.875 1.00 88.94 89 ARG A CA 1
ATOM 705 C C . ARG A 1 89 ? 4.963 0.975 -10.048 1.00 88.94 89 ARG A C 1
ATOM 707 O O . ARG A 1 89 ? 5.498 1.090 -11.144 1.00 88.94 89 ARG A O 1
ATOM 714 N N . GLU A 1 90 ? 5.513 0.321 -9.029 1.00 86.88 90 GLU A N 1
ATOM 715 C CA . GLU A 1 90 ? 6.876 -0.230 -9.066 1.00 86.88 90 GLU A CA 1
ATOM 716 C C . GLU A 1 90 ? 7.052 -1.271 -10.185 1.00 86.88 90 GLU A C 1
ATOM 718 O O . GLU A 1 90 ? 8.054 -1.266 -10.899 1.00 86.88 90 GLU A O 1
ATOM 723 N N . VAL A 1 91 ? 6.061 -2.146 -10.394 1.00 87.81 91 VAL A N 1
ATOM 724 C CA . VAL A 1 91 ? 6.081 -3.126 -11.495 1.00 87.81 91 VAL A CA 1
ATOM 725 C C . VAL A 1 91 ? 6.073 -2.429 -12.857 1.00 87.81 91 VAL A C 1
ATOM 727 O O . VAL A 1 91 ? 6.817 -2.826 -13.757 1.00 87.81 91 VAL A O 1
ATOM 730 N N . ARG A 1 92 ? 5.255 -1.381 -13.022 1.00 88.06 92 ARG A N 1
ATOM 731 C CA . ARG A 1 92 ? 5.211 -0.595 -14.261 1.00 88.06 92 ARG A CA 1
ATOM 732 C C . ARG A 1 92 ? 6.542 0.111 -14.518 1.00 88.06 92 ARG A C 1
ATOM 734 O O . ARG A 1 92 ? 7.029 0.044 -15.641 1.00 88.06 92 ARG A O 1
ATOM 741 N N . GLU A 1 93 ? 7.119 0.756 -13.508 1.00 86.94 93 GLU A N 1
ATOM 742 C CA . GLU A 1 93 ? 8.405 1.459 -13.613 1.00 86.94 93 GLU A CA 1
ATOM 743 C C . GLU A 1 93 ? 9.520 0.500 -14.039 1.00 86.94 93 GLU A C 1
ATOM 745 O O . GLU A 1 93 ? 10.151 0.729 -15.069 1.00 86.94 93 GLU A O 1
ATOM 750 N N . LYS A 1 94 ? 9.656 -0.649 -13.366 1.00 87.00 94 LYS A N 1
ATOM 751 C CA . LYS A 1 94 ? 10.622 -1.69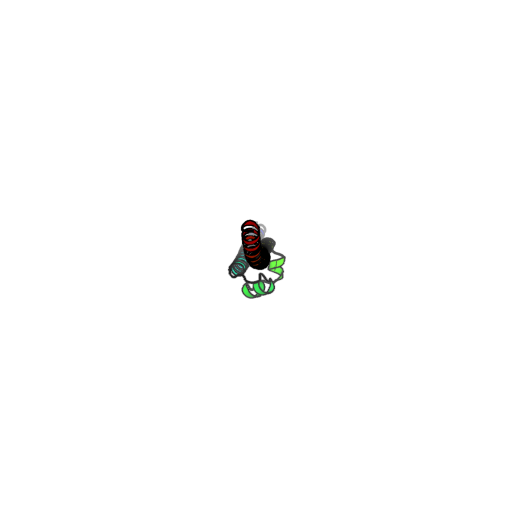2 -13.756 1.00 87.00 94 LYS A CA 1
ATOM 752 C C . LYS A 1 94 ? 10.401 -2.205 -15.179 1.00 87.00 94 LYS A C 1
ATOM 754 O O . LYS A 1 94 ? 11.356 -2.452 -15.916 1.00 87.00 94 LYS A O 1
ATOM 759 N N . SER A 1 95 ? 9.143 -2.366 -15.594 1.00 88.12 95 SER A N 1
ATOM 760 C CA . SER A 1 95 ? 8.829 -2.761 -16.969 1.00 88.12 95 SER A CA 1
ATOM 761 C C . SER A 1 95 ? 9.242 -1.691 -17.985 1.00 88.12 95 SER A C 1
ATOM 763 O O . SER A 1 95 ? 9.685 -2.042 -19.078 1.00 88.12 95 SER A O 1
ATOM 765 N N . MET A 1 96 ? 9.086 -0.406 -17.656 1.00 90.62 96 MET A N 1
ATOM 766 C CA . MET A 1 96 ? 9.494 0.704 -18.521 1.00 90.62 96 MET A CA 1
ATOM 767 C C . MET A 1 96 ? 11.017 0.822 -18.599 1.00 90.62 96 MET A C 1
ATOM 769 O O . MET A 1 96 ? 11.545 0.966 -19.698 1.00 90.62 96 MET A O 1
ATOM 773 N N . GLU A 1 97 ? 11.727 0.685 -17.477 1.00 90.31 97 GLU A N 1
ATOM 774 C CA . GLU A 1 97 ? 13.197 0.634 -17.445 1.00 90.31 97 GLU A CA 1
ATOM 775 C C . GLU A 1 97 ? 13.727 -0.453 -18.385 1.00 90.31 97 GLU A C 1
ATOM 777 O O . GLU A 1 97 ? 14.618 -0.198 -19.198 1.00 90.31 97 GLU A O 1
ATOM 782 N N . LYS A 1 98 ? 13.111 -1.645 -18.361 1.00 86.94 98 LYS A N 1
ATOM 783 C CA . LYS A 1 98 ? 13.508 -2.735 -19.256 1.00 86.94 98 LYS A CA 1
ATOM 784 C C . LYS A 1 98 ? 13.266 -2.412 -20.732 1.00 86.94 98 LYS A C 1
ATOM 786 O O . LYS A 1 98 ? 14.083 -2.772 -21.577 1.00 86.94 98 LYS A O 1
ATOM 791 N N . GLN A 1 99 ? 12.166 -1.733 -21.057 1.00 88.88 99 GLN A N 1
ATOM 792 C CA . GLN A 1 99 ? 11.898 -1.291 -22.430 1.00 88.88 99 GLN A CA 1
ATOM 793 C C . GLN A 1 99 ? 12.915 -0.248 -22.900 1.00 88.88 99 GLN A C 1
ATOM 795 O O . GLN A 1 99 ? 13.401 -0.343 -24.025 1.00 88.88 99 GLN A O 1
ATOM 800 N N . VAL A 1 100 ? 13.277 0.710 -22.043 1.00 95.31 100 VAL A N 1
ATOM 801 C CA . VAL A 1 100 ? 14.302 1.718 -22.354 1.00 95.31 100 VAL A CA 1
ATOM 802 C C . VAL A 1 100 ? 15.642 1.051 -22.658 1.00 95.31 100 VAL A C 1
ATOM 804 O O . VAL A 1 100 ? 16.264 1.386 -23.664 1.00 95.31 100 VAL A O 1
ATOM 807 N N . GLU A 1 101 ? 16.055 0.066 -21.857 1.00 93.06 101 GLU A N 1
ATOM 808 C CA . GLU A 1 101 ? 17.286 -0.701 -22.090 1.00 93.06 101 GLU A CA 1
ATOM 809 C C . GLU A 1 101 ? 17.273 -1.405 -23.460 1.00 93.06 101 GLU A C 1
ATOM 811 O O . GLU A 1 101 ? 18.248 -1.344 -24.214 1.00 93.06 101 GLU A O 1
ATOM 816 N N . ILE A 1 102 ? 16.154 -2.045 -23.820 1.00 92.69 102 ILE A N 1
ATOM 817 C CA . ILE A 1 102 ? 15.990 -2.704 -25.124 1.00 92.69 102 ILE A CA 1
ATOM 818 C C . ILE A 1 102 ? 16.108 -1.684 -26.263 1.00 92.69 102 ILE A C 1
ATOM 820 O O . ILE A 1 102 ? 16.859 -1.918 -27.212 1.00 92.69 102 ILE A O 1
ATOM 824 N N . TYR A 1 103 ? 15.426 -0.541 -26.162 1.00 95.00 103 TYR A N 1
ATOM 825 C CA . TYR A 1 103 ? 15.488 0.495 -27.193 1.00 95.00 103 TYR A CA 1
ATOM 826 C C . TYR A 1 103 ? 16.880 1.110 -27.332 1.00 95.00 103 TYR A C 1
ATOM 828 O O . TYR A 1 103 ? 17.331 1.330 -28.452 1.00 95.00 103 TYR A O 1
ATOM 836 N N . GLN A 1 104 ? 17.593 1.347 -26.230 1.00 96.00 104 GLN A N 1
ATOM 837 C CA . GLN A 1 104 ? 18.970 1.848 -26.278 1.00 96.00 104 GLN A CA 1
ATOM 838 C C . GLN A 1 104 ? 19.904 0.871 -27.001 1.00 96.00 104 GLN A C 1
ATOM 840 O O . GLN A 1 104 ? 20.710 1.291 -27.835 1.00 96.00 104 GLN A O 1
ATOM 845 N N . ASN A 1 105 ? 19.764 -0.430 -26.735 1.00 95.62 105 ASN A N 1
ATOM 846 C CA . ASN A 1 105 ? 20.533 -1.464 -27.425 1.00 95.62 105 ASN A CA 1
ATOM 847 C C . ASN A 1 105 ? 20.214 -1.520 -28.925 1.00 95.62 105 ASN A C 1
ATOM 849 O O . ASN A 1 105 ? 21.128 -1.661 -29.738 1.00 95.62 105 ASN A O 1
ATOM 853 N N . GLU A 1 106 ? 18.943 -1.379 -29.299 1.00 95.06 106 GLU A N 1
ATOM 854 C CA . GLU A 1 106 ? 18.527 -1.381 -30.703 1.00 95.06 106 GLU A CA 1
ATOM 855 C C . GLU A 1 106 ? 19.023 -0.138 -31.451 1.00 95.06 106 GLU A C 1
ATOM 857 O O . GLU A 1 106 ? 19.599 -0.253 -32.532 1.00 95.06 106 GLU A O 1
ATOM 862 N N . ILE A 1 107 ? 18.908 1.047 -30.840 1.00 97.31 107 ILE A N 1
ATOM 863 C CA . ILE A 1 107 ? 19.454 2.298 -31.388 1.00 97.31 107 ILE A CA 1
ATOM 864 C C . ILE A 1 107 ? 20.956 2.156 -31.638 1.00 97.31 107 ILE A C 1
ATOM 866 O O . ILE A 1 107 ? 21.439 2.535 -32.704 1.00 97.31 107 ILE A O 1
ATOM 870 N N . LYS A 1 108 ? 21.701 1.575 -30.690 1.00 97.88 108 LYS A N 1
ATOM 871 C CA . LYS A 1 108 ? 23.142 1.360 -30.847 1.00 97.88 108 LYS A CA 1
ATOM 872 C C . LYS A 1 108 ? 23.458 0.471 -32.056 1.00 97.88 108 LYS A C 1
ATOM 874 O O . LYS A 1 108 ? 24.300 0.848 -32.868 1.00 97.88 108 LYS A O 1
ATOM 879 N N . LYS A 1 109 ? 22.761 -0.661 -32.209 1.00 97.25 109 LYS A N 1
ATOM 880 C CA . LYS A 1 109 ? 22.943 -1.563 -33.360 1.00 97.25 109 LYS A CA 1
ATOM 881 C C . LYS A 1 109 ? 22.640 -0.868 -34.684 1.00 97.25 109 LYS A C 1
ATOM 883 O O . LYS A 1 109 ? 23.430 -0.966 -35.620 1.00 97.25 109 LYS A O 1
ATOM 888 N N . LEU A 1 110 ? 21.530 -0.133 -34.747 1.00 97.69 110 LEU A N 1
ATOM 889 C CA . LEU A 1 110 ? 21.128 0.594 -35.950 1.00 97.69 110 LEU A CA 1
ATOM 890 C C . LEU A 1 110 ? 22.145 1.675 -36.329 1.00 97.69 110 LEU A C 1
ATOM 892 O O . LEU A 1 110 ? 22.429 1.852 -37.511 1.00 97.69 110 LEU A O 1
ATOM 896 N N . LEU A 1 111 ? 22.728 2.373 -35.350 1.00 97.81 111 LEU A N 1
ATOM 897 C CA . LEU A 1 111 ? 23.786 3.355 -35.599 1.00 97.81 111 LEU A CA 1
ATOM 898 C C . LEU A 1 111 ? 25.062 2.698 -36.143 1.00 97.81 111 LEU A C 1
ATOM 900 O O . LEU A 1 111 ? 25.622 3.183 -37.126 1.00 97.81 111 LEU A O 1
ATOM 904 N N . GLU A 1 112 ? 25.499 1.585 -35.550 1.00 98.00 112 GLU A N 1
ATOM 905 C CA . GLU A 1 112 ? 26.668 0.828 -36.021 1.00 98.00 112 GLU A CA 1
ATOM 906 C C . GLU A 1 112 ? 26.468 0.304 -37.453 1.00 98.00 112 GLU A C 1
ATOM 908 O O . GLU A 1 112 ? 27.356 0.430 -38.304 1.00 98.00 112 GLU A O 1
ATOM 913 N N . GLU A 1 113 ? 25.283 -0.230 -37.749 1.00 97.56 113 GLU A N 1
ATOM 914 C CA . GLU A 1 113 ? 24.931 -0.705 -39.084 1.00 97.56 113 GLU A CA 1
ATOM 915 C C . GLU A 1 113 ? 24.857 0.436 -40.104 1.00 97.56 113 GLU A C 1
ATOM 917 O O . GLU A 1 113 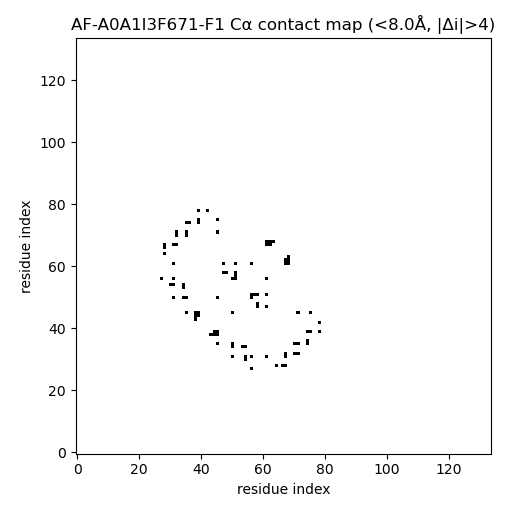? 25.402 0.314 -41.204 1.00 97.56 113 GLU A O 1
ATOM 922 N N . ASN A 1 114 ? 24.258 1.569 -39.737 1.00 98.06 114 ASN A N 1
ATOM 923 C CA . ASN A 1 114 ? 24.181 2.740 -40.605 1.00 98.06 114 ASN A CA 1
ATOM 924 C C . ASN A 1 114 ? 25.578 3.258 -40.979 1.00 98.06 114 ASN A C 1
ATOM 926 O O . ASN A 1 114 ? 25.845 3.535 -42.150 1.00 98.06 114 ASN A O 1
ATOM 930 N N . GLU A 1 115 ? 26.496 3.319 -40.013 1.00 98.06 115 GLU A N 1
ATOM 931 C CA . GLU A 1 115 ? 27.883 3.721 -40.262 1.00 98.06 115 GLU A CA 1
ATOM 932 C C . GLU A 1 115 ? 28.630 2.728 -41.161 1.00 98.06 115 GLU A C 1
ATOM 934 O O . GLU A 1 115 ? 29.387 3.137 -42.049 1.00 98.06 115 GLU A O 1
ATOM 939 N N . ARG A 1 116 ? 28.393 1.420 -40.999 1.00 97.81 116 ARG A N 1
ATOM 940 C CA . ARG A 1 116 ? 28.942 0.397 -41.902 1.00 97.81 116 ARG A CA 1
ATOM 941 C C . ARG A 1 116 ? 28.427 0.582 -43.331 1.00 97.81 116 ARG A C 1
ATOM 943 O O . ARG A 1 116 ? 29.232 0.638 -44.261 1.00 97.81 116 ARG A O 1
ATOM 950 N N . LEU A 1 117 ? 27.114 0.731 -43.496 1.00 97.75 117 LEU A N 1
ATOM 951 C CA . LEU A 1 117 ? 26.471 0.903 -44.801 1.00 97.75 117 LEU A CA 1
ATOM 952 C C . LEU A 1 117 ? 26.909 2.197 -45.493 1.00 97.75 117 LEU A C 1
ATOM 954 O O . LEU A 1 117 ? 27.140 2.196 -46.700 1.00 97.75 117 LEU A O 1
ATOM 958 N N . LYS A 1 118 ? 27.093 3.297 -44.752 1.00 97.44 118 LYS A N 1
ATOM 959 C CA . LYS A 1 118 ? 27.658 4.542 -45.303 1.00 97.44 118 LYS A CA 1
ATOM 960 C C . LYS A 1 118 ? 29.059 4.329 -45.869 1.00 97.44 118 LYS A C 1
ATOM 962 O O . LYS A 1 118 ? 29.333 4.772 -46.984 1.00 97.44 118 LYS A O 1
ATOM 967 N N . LYS A 1 119 ? 29.940 3.641 -45.133 1.00 96.94 119 LYS A N 1
ATOM 968 C CA . LYS A 1 119 ? 31.306 3.338 -45.599 1.00 96.94 119 LYS A CA 1
ATOM 969 C C . LYS A 1 119 ? 31.295 2.470 -46.854 1.00 96.94 119 LYS A C 1
ATOM 971 O O . LYS A 1 119 ? 32.053 2.737 -47.787 1.00 96.94 119 LYS A O 1
ATOM 976 N N . GLU A 1 120 ? 30.434 1.458 -46.887 1.00 96.25 120 GLU A N 1
ATOM 977 C CA . GLU A 1 120 ? 30.277 0.582 -48.048 1.00 96.25 120 GLU A CA 1
ATOM 978 C C . GLU A 1 120 ? 29.750 1.347 -49.267 1.00 96.25 120 GLU A C 1
ATOM 980 O O . GLU A 1 120 ? 30.356 1.278 -50.337 1.00 96.25 120 GLU A O 1
ATOM 985 N N . ASN A 1 121 ? 28.715 2.174 -49.090 1.00 96.62 121 ASN A N 1
ATOM 986 C CA . ASN A 1 121 ? 28.208 3.051 -50.145 1.00 96.62 121 ASN A CA 1
ATOM 987 C C . ASN A 1 121 ? 29.301 3.973 -50.692 1.00 96.62 121 ASN A C 1
ATOM 989 O O . ASN A 1 121 ? 29.482 4.048 -51.902 1.00 96.62 121 ASN A O 1
ATOM 993 N N . MET A 1 122 ? 30.095 4.618 -49.830 1.00 96.31 122 MET A N 1
ATOM 994 C CA . MET A 1 122 ? 31.210 5.460 -50.282 1.00 96.31 122 MET A CA 1
ATOM 995 C C . MET A 1 122 ? 32.230 4.685 -51.131 1.00 96.31 122 MET A C 1
ATOM 997 O O . MET A 1 122 ? 32.740 5.209 -52.123 1.00 96.31 122 MET A O 1
ATOM 1001 N N . MET A 1 123 ? 32.552 3.448 -50.746 1.00 95.00 123 MET A N 1
ATOM 1002 C CA . MET A 1 123 ? 33.481 2.589 -51.489 1.00 95.00 123 MET A CA 1
ATOM 1003 C C . MET A 1 123 ? 32.920 2.197 -52.858 1.00 95.00 123 MET A C 1
ATOM 1005 O O . MET A 1 123 ? 33.641 2.257 -53.858 1.00 95.00 123 MET A O 1
ATOM 1009 N N . LEU A 1 124 ? 31.640 1.827 -52.909 1.00 94.94 124 LEU A N 1
ATOM 1010 C CA . LEU A 1 124 ? 30.952 1.461 -54.144 1.00 94.94 124 LEU A CA 1
ATOM 1011 C C . LEU A 1 124 ? 30.826 2.656 -55.090 1.00 94.94 124 LEU A C 1
A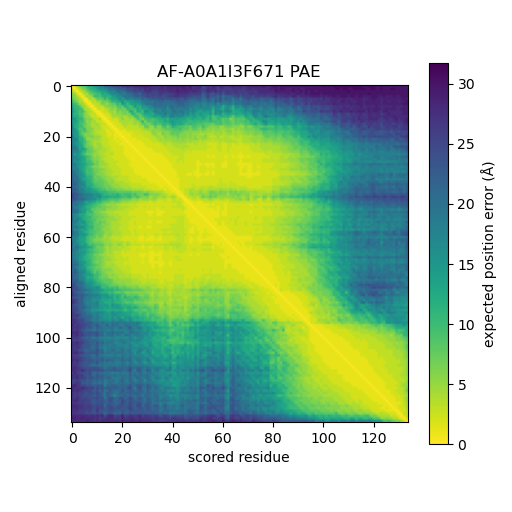TOM 1013 O O . LEU A 1 124 ? 31.200 2.523 -56.254 1.00 94.94 124 LEU A O 1
ATOM 1017 N N . THR A 1 125 ? 30.419 3.829 -54.597 1.00 95.00 125 THR A N 1
ATOM 1018 C CA . THR A 1 125 ? 30.330 5.060 -55.400 1.00 95.00 125 THR A CA 1
ATOM 1019 C C . THR A 1 125 ? 31.667 5.387 -56.061 1.00 95.00 125 THR A C 1
ATOM 1021 O O . THR A 1 125 ? 31.728 5.535 -57.279 1.00 95.00 125 THR A O 1
ATOM 1024 N N . ARG A 1 126 ? 32.774 5.360 -55.305 1.00 93.44 126 ARG A N 1
ATOM 1025 C CA . ARG A 1 126 ? 34.124 5.575 -55.863 1.00 93.44 126 ARG A CA 1
ATOM 1026 C C . ARG A 1 126 ? 34.503 4.547 -56.930 1.00 93.44 126 ARG A C 1
ATOM 1028 O O . ARG A 1 126 ? 35.243 4.858 -57.862 1.00 93.44 126 ARG A O 1
ATOM 1035 N N . LYS A 1 127 ? 34.068 3.293 -56.775 1.00 93.62 127 LYS A N 1
ATOM 1036 C CA . LYS A 1 127 ? 34.339 2.229 -57.751 1.00 93.62 127 LYS A CA 1
ATOM 1037 C C . LYS A 1 127 ? 33.548 2.453 -59.039 1.00 93.62 127 LYS A C 1
ATOM 1039 O O . LYS A 1 127 ? 34.111 2.275 -60.115 1.00 93.62 127 LYS A O 1
ATOM 1044 N N . VAL A 1 128 ? 32.287 2.870 -58.924 1.00 92.62 128 VAL A N 1
ATOM 1045 C CA . VAL A 1 128 ? 31.431 3.228 -60.063 1.00 92.62 128 VAL A CA 1
ATOM 1046 C C . VAL A 1 128 ? 32.011 4.421 -60.822 1.00 92.62 128 VAL A C 1
ATOM 1048 O O . VAL A 1 128 ? 32.195 4.321 -62.031 1.00 92.62 128 VAL A O 1
ATOM 1051 N N . GLU A 1 129 ? 32.399 5.493 -60.126 1.00 92.50 129 GLU A N 1
ATOM 1052 C CA . GLU A 1 129 ? 33.035 6.674 -60.734 1.00 92.50 129 GLU A CA 1
ATOM 1053 C C . GLU A 1 129 ? 34.270 6.286 -61.560 1.00 92.50 129 GLU A C 1
ATOM 1055 O O . GLU A 1 129 ? 34.369 6.624 -62.738 1.00 92.50 129 GLU A O 1
ATOM 1060 N N . LYS A 1 130 ? 35.173 5.477 -60.989 1.00 89.94 130 LYS A N 1
ATOM 1061 C CA . LYS A 1 130 ? 36.376 4.996 -61.692 1.00 89.94 130 LYS A CA 1
ATOM 1062 C C . LYS A 1 130 ? 36.070 4.175 -62.944 1.00 89.94 130 LYS A C 1
ATOM 1064 O O . LYS A 1 130 ? 36.837 4.241 -63.898 1.00 89.94 130 LYS A O 1
ATOM 1069 N N . LEU A 1 131 ? 35.006 3.373 -62.925 1.00 89.25 131 LEU A N 1
ATOM 1070 C CA . LEU A 1 131 ? 34.591 2.581 -64.086 1.00 89.25 131 LEU A CA 1
ATOM 1071 C C . LEU A 1 131 ? 33.927 3.449 -65.160 1.00 89.25 131 LEU A C 1
ATOM 1073 O O . LEU A 1 131 ? 34.089 3.154 -66.333 1.00 89.25 131 LEU A O 1
ATOM 1077 N N . SER A 1 132 ? 33.227 4.519 -64.771 1.00 81.88 132 SER A N 1
ATOM 1078 C CA . SER A 1 132 ? 32.575 5.452 -65.702 1.00 81.88 132 SER A CA 1
ATOM 1079 C C . SER A 1 132 ? 33.529 6.427 -66.406 1.00 81.88 132 SER A C 1
ATOM 1081 O O . SER A 1 132 ? 33.156 7.026 -67.407 1.00 81.88 132 SER A O 1
ATOM 1083 N N . MET A 1 133 ? 34.753 6.596 -65.891 1.00 73.00 133 MET A N 1
ATOM 1084 C CA . MET A 1 133 ? 35.801 7.440 -66.490 1.00 73.00 133 MET A CA 1
ATOM 1085 C C . MET A 1 133 ? 36.688 6.696 -67.504 1.00 73.00 133 MET A C 1
ATOM 1087 O O . MET A 1 133 ? 37.673 7.263 -67.980 1.00 73.00 133 MET A O 1
ATOM 1091 N N . LYS A 1 134 ? 36.391 5.425 -67.785 1.00 54.28 134 LYS A N 1
ATOM 1092 C CA . LYS A 1 134 ? 37.149 4.550 -68.681 1.00 54.28 134 LYS A CA 1
ATOM 1093 C C . LYS A 1 134 ? 36.337 4.256 -69.934 1.00 54.28 134 LYS A C 1
ATOM 1095 O O . LYS A 1 134 ? 36.972 4.167 -71.004 1.00 54.28 134 LYS A O 1
#

Sequence (134 aa):
MESSLGGSLLVAKYDKMNEKNRQESRRKIERAVEEIRKASSEGKSLSVSELSQKTGLSKGFFYKNEEVKSVLDKEREKIDQGKLVQIKREVREKSMEKQVEIYQNEIKKLLEENERLKKENMMLTRKVEKLSMK

Nearest PDB structures (foldseek):
  7abk-assembly1_A  TM=3.752E-01  e=9.776E+00  Synechocystis sp. PCC 6803 substr. Kazusa

Solvent-accessible surface area (backbone atoms only — not comparable to full-atom values): 7394 Å² total; per-residue (Å²): 130,70,78,63,58,59,54,55,55,50,51,53,51,51,52,56,50,50,51,52,52,52,52,54,51,48,54,52,46,51,50,49,46,50,51,48,53,49,34,49,75,70,71,45,82,88,45,57,69,58,54,18,67,75,66,72,46,57,58,64,52,50,71,69,36,64,69,45,30,5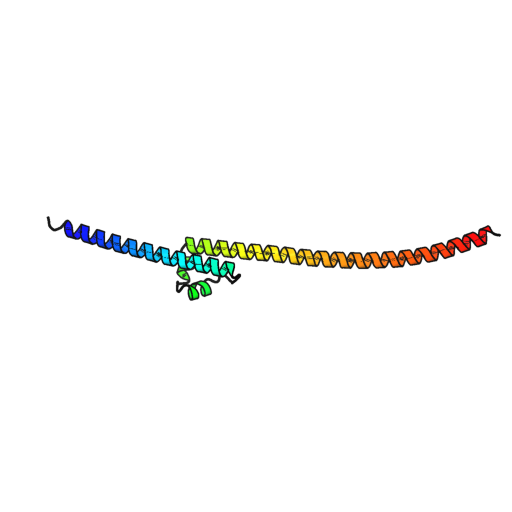2,52,49,51,53,52,50,50,53,52,53,52,53,51,52,53,51,52,54,48,54,54,49,50,55,53,49,54,53,49,52,54,52,50,53,54,50,53,51,51,51,50,54,49,50,55,51,50,51,55,51,48,54,54,50,53,56,52,51,52,61,61,72,75,108

Fold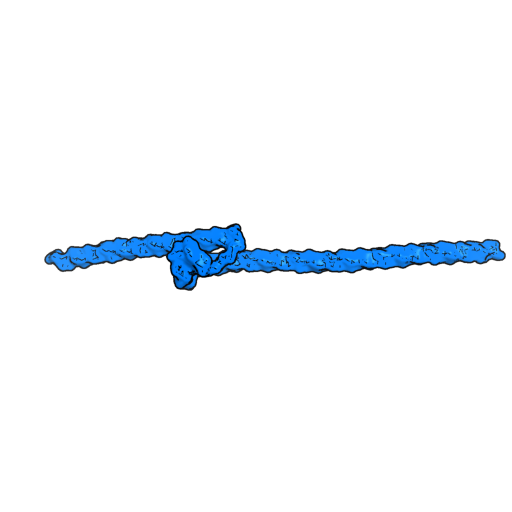seek 3Di:
DPVVVVVVVVVVVVVVVVVVVVVVLVVLLVLLLVVLVVCLVVLHDLDLVVSCVVSVNDSVCCVVVPSNVVSNVVSVVVSVVVVVVVVVVVVVVVVVVVVVVVVVVVVVVVVVVVVVVVVVVVVVVVVVVVVVVD

Mean predicted aligned error: 11.2 Å

pLDDT: mean 89.38, std 10.9, range [47.41, 98.06]

Radius of gyration: 38.44 Å; Cα contacts (8 Å, |Δi|>4): 48; chains: 1; bounding box: 87×17×119 Å